Protein AF-A0A1F6YIC6-F1 (afdb_monom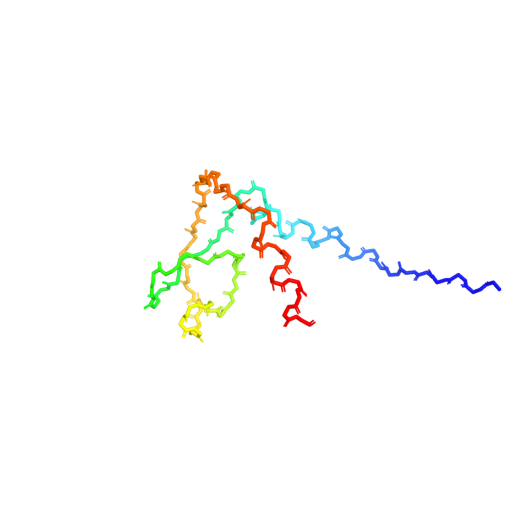er)

InterPro domains:
  IPR012340 Nucleic acid-binding, OB-fold [SSF50249] (13-53)
  IPR022002 ChsH2, rubredoxin-like zinc ribbon domain [PF12172] (29-47)

Solvent-accessible surface area (backbone atoms only — not comparable to full-atom values): 5106 Å² total; per-residue (Å²): 137,83,81,78,80,80,72,74,94,69,53,66,67,52,52,62,75,48,40,56,42,69,76,54,44,35,22,24,31,32,80,89,73,69,46,80,36,76,71,70,61,64,57,39,90,85,80,66,43,75,24,83,85,40,47,84,34,72,58,80,83,72,92,75,84,76,64,77,72,60,59,55,55,64,58,70,78,106

pLDDT: mean 75.42, std 17.17, range [41.22, 93.75]

Organism: NCBI:txid1801798

Foldseek 3Di:
DDPPPDDDPPVPVVCVVCVCCPPQVKPFQAPPPRDTDPPHDQADPPPRHGRVVTDIDGDPDDDDPDDPVVVVVVVVVD

Mean predicted aligned error: 12.28 Å

Structure (mmCIF, N/CA/C/O backbone):
data_AF-A0A1F6YIC6-F1
#
_entry.id   AF-A0A1F6YIC6-F1
#
loop_
_atom_site.group_PDB
_atom_site.id
_atom_site.type_symbol
_atom_site.label_atom_id
_atom_site.label_alt_id
_atom_site.label_comp_id
_atom_site.label_asym_id
_atom_site.label_entity_id
_atom_site.label_seq_id
_atom_site.pdbx_PDB_ins_code
_atom_site.Cartn_x
_atom_site.Cartn_y
_atom_site.Cartn_z
_atom_site.occupancy
_atom_site.B_iso_or_equiv
_atom_site.auth_seq_id
_atom_site.auth_comp_id
_atom_site.auth_asym_id
_atom_site.auth_atom_id
_atom_site.pdbx_PDB_model_num
ATOM 1 N N . MET A 1 1 ? 28.522 -33.119 -2.712 1.00 41.22 1 MET A N 1
ATOM 2 C CA . MET A 1 1 ? 28.367 -31.695 -3.079 1.00 41.22 1 MET A CA 1
ATOM 3 C C . MET A 1 1 ? 27.039 -31.539 -3.815 1.00 41.22 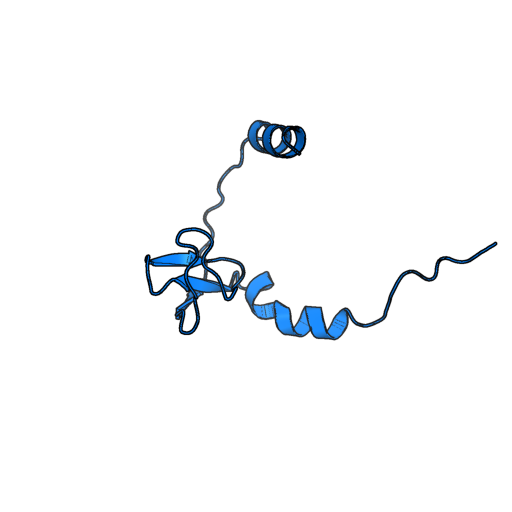1 MET A C 1
ATOM 5 O O . MET A 1 1 ? 26.993 -31.615 -5.033 1.00 41.22 1 MET A O 1
ATOM 9 N N . LEU A 1 2 ? 25.936 -31.462 -3.061 1.00 43.22 2 LEU A N 1
ATOM 10 C CA . LEU A 1 2 ? 24.581 -31.307 -3.598 1.00 43.22 2 LEU A CA 1
ATOM 11 C C . LEU A 1 2 ? 24.290 -29.812 -3.708 1.00 43.22 2 LEU A C 1
ATOM 13 O O . LEU A 1 2 ? 24.007 -29.146 -2.712 1.00 43.22 2 LEU A O 1
ATOM 17 N N . ILE A 1 3 ? 24.423 -29.289 -4.922 1.00 52.41 3 ILE A N 1
ATOM 18 C CA . ILE A 1 3 ? 24.052 -27.917 -5.260 1.00 52.41 3 ILE A CA 1
ATOM 19 C C . ILE A 1 3 ? 22.548 -27.786 -5.005 1.00 52.41 3 ILE A C 1
ATOM 21 O O . ILE A 1 3 ? 21.732 -28.334 -5.745 1.00 52.41 3 ILE A O 1
ATOM 25 N N . HIS A 1 4 ? 22.174 -27.092 -3.932 1.00 57.09 4 HIS A N 1
ATOM 26 C CA . HIS A 1 4 ? 20.816 -26.599 -3.755 1.00 57.09 4 HIS A CA 1
ATOM 27 C C . HIS A 1 4 ? 20.598 -25.518 -4.817 1.00 57.09 4 HIS A C 1
ATOM 29 O O . HIS A 1 4 ? 20.850 -24.340 -4.573 1.00 57.09 4 HIS A O 1
ATOM 35 N N . LEU A 1 5 ? 20.177 -25.914 -6.021 1.00 61.09 5 LEU A N 1
ATOM 36 C CA . LEU A 1 5 ? 19.689 -24.986 -7.038 1.00 61.09 5 LEU A CA 1
ATOM 37 C C . LEU A 1 5 ? 18.340 -24.435 -6.563 1.00 61.09 5 LEU A C 1
ATOM 39 O O . LEU A 1 5 ? 17.262 -24.903 -6.929 1.00 61.09 5 LEU A O 1
ATOM 43 N N . GLY A 1 6 ? 18.423 -23.450 -5.672 1.00 56.66 6 GLY A N 1
ATOM 44 C CA . GLY A 1 6 ? 17.304 -22.662 -5.199 1.00 56.66 6 GLY A CA 1
ATOM 45 C C . GLY A 1 6 ? 16.677 -21.874 -6.346 1.00 56.66 6 GLY A C 1
ATOM 46 O O . GLY A 1 6 ? 17.112 -20.781 -6.672 1.00 56.66 6 GLY A O 1
ATOM 47 N N . ARG A 1 7 ? 15.596 -22.440 -6.884 1.00 61.00 7 ARG A N 1
ATOM 48 C CA . ARG A 1 7 ? 14.322 -21.756 -7.150 1.00 61.00 7 ARG A CA 1
ATOM 49 C C . ARG A 1 7 ? 14.307 -20.658 -8.237 1.00 61.00 7 ARG A C 1
ATOM 51 O O . ARG A 1 7 ? 14.372 -19.471 -7.966 1.00 61.00 7 ARG A O 1
ATOM 58 N N . ASN A 1 8 ? 13.988 -21.128 -9.445 1.00 59.06 8 ASN A N 1
ATOM 59 C CA . ASN A 1 8 ? 12.942 -20.651 -10.366 1.00 59.06 8 ASN A CA 1
ATOM 60 C C . ASN A 1 8 ? 12.916 -19.178 -10.828 1.00 59.06 8 ASN A C 1
ATOM 62 O O . ASN A 1 8 ? 12.439 -18.273 -10.150 1.00 59.06 8 ASN A O 1
ATOM 66 N N . ASN A 1 9 ? 13.208 -19.049 -12.122 1.00 58.66 9 ASN A N 1
ATOM 67 C CA . ASN A 1 9 ? 13.095 -17.937 -13.074 1.00 58.66 9 ASN A CA 1
ATOM 68 C C . ASN A 1 9 ? 11.696 -17.259 -13.215 1.00 58.66 9 ASN A C 1
ATOM 70 O O . ASN A 1 9 ? 11.403 -16.641 -14.234 1.00 58.66 9 ASN A O 1
ATOM 74 N N . MET A 1 10 ? 10.797 -17.374 -12.230 1.00 62.81 10 MET A N 1
ATOM 75 C CA . MET A 1 10 ? 9.409 -16.861 -12.264 1.00 62.81 10 MET A CA 1
ATOM 76 C C . MET A 1 10 ? 9.233 -15.507 -11.558 1.00 62.81 10 MET A C 1
ATOM 78 O O . MET A 1 10 ? 8.120 -15.092 -11.229 1.00 62.81 10 MET A O 1
ATOM 82 N N . GLU A 1 11 ? 10.324 -14.786 -11.319 1.00 77.50 11 GLU A N 1
ATOM 83 C CA . GLU A 1 11 ? 10.261 -13.488 -10.653 1.00 77.50 11 GLU A CA 1
ATOM 84 C C . GLU A 1 11 ? 9.959 -12.330 -11.611 1.00 77.50 11 GLU A C 1
ATOM 86 O O . GLU A 1 11 ? 9.255 -11.396 -11.228 1.00 77.50 11 GLU A O 1
ATOM 91 N N . ILE A 1 12 ? 10.441 -12.367 -12.857 1.00 82.06 12 ILE A N 1
ATOM 92 C CA . ILE A 1 12 ? 10.296 -11.250 -13.812 1.00 82.06 12 ILE A CA 1
ATOM 93 C C . ILE A 1 12 ? 8.814 -10.893 -14.062 1.00 82.06 12 ILE A C 1
ATOM 95 O O . ILE A 1 12 ? 8.461 -9.716 -13.924 1.00 82.06 12 ILE A O 1
ATOM 99 N N . PRO A 1 13 ? 7.899 -11.855 -14.320 1.00 87.19 13 PRO A N 1
ATOM 100 C CA . PRO A 1 13 ? 6.480 -11.542 -14.501 1.00 87.19 13 PRO A CA 1
ATOM 101 C C . PRO A 1 13 ? 5.824 -10.983 -13.232 1.00 87.19 13 PRO A C 1
ATOM 103 O O . PRO A 1 13 ? 4.962 -10.107 -13.310 1.00 87.19 13 PRO A O 1
ATOM 106 N N . ARG A 1 14 ? 6.246 -11.450 -12.047 1.00 85.19 14 ARG A N 1
ATOM 107 C CA . ARG A 1 14 ? 5.770 -10.922 -10.760 1.00 85.19 14 ARG A CA 1
ATOM 108 C C . ARG A 1 14 ? 6.161 -9.455 -10.614 1.00 85.19 14 ARG A C 1
ATOM 110 O O . ARG A 1 14 ? 5.320 -8.630 -10.270 1.00 85.19 14 ARG A O 1
ATOM 117 N N . HIS A 1 15 ? 7.415 -9.116 -10.910 1.00 86.25 15 HIS A N 1
ATOM 118 C CA . HIS A 1 15 ? 7.896 -7.741 -10.810 1.00 86.25 15 HIS A CA 1
ATOM 119 C C . HIS A 1 15 ? 7.101 -6.781 -11.700 1.00 86.25 15 HIS A C 1
ATOM 121 O O . HIS A 1 15 ? 6.752 -5.691 -11.241 1.00 86.25 15 HIS A O 1
ATOM 127 N N . TRP A 1 16 ? 6.774 -7.214 -12.922 1.00 87.56 16 TRP A N 1
ATOM 128 C CA . TRP A 1 16 ? 5.945 -6.464 -13.865 1.00 87.56 16 TRP A CA 1
ATOM 129 C C . TRP A 1 16 ? 4.523 -6.230 -13.352 1.00 87.56 16 TRP A C 1
ATOM 131 O O . TRP A 1 16 ? 4.087 -5.081 -13.295 1.00 87.56 16 TRP A O 1
ATOM 141 N N . ARG A 1 17 ? 3.820 -7.285 -12.917 1.00 88.56 17 ARG A N 1
ATOM 142 C CA . ARG A 1 17 ? 2.444 -7.160 -12.394 1.00 88.56 17 ARG A CA 1
ATOM 143 C C . ARG A 1 17 ? 2.371 -6.245 -11.171 1.00 88.56 17 ARG A C 1
ATOM 145 O O . ARG A 1 17 ? 1.468 -5.428 -11.062 1.00 88.56 17 ARG A O 1
ATOM 152 N N . LEU A 1 18 ? 3.358 -6.332 -10.279 1.00 87.94 18 LEU A N 1
ATOM 153 C CA . LEU A 1 18 ? 3.389 -5.583 -9.019 1.00 87.94 18 LEU A CA 1
ATOM 154 C C . LEU A 1 18 ? 4.067 -4.207 -9.131 1.00 87.94 18 LEU A C 1
ATOM 156 O O . LEU A 1 18 ? 4.369 -3.589 -8.109 1.00 87.94 18 LEU A O 1
ATOM 160 N N . ARG A 1 19 ? 4.381 -3.733 -10.343 1.00 87.56 19 ARG A N 1
ATOM 161 C CA . ARG A 1 19 ? 5.107 -2.470 -10.546 1.00 87.56 19 ARG A CA 1
ATOM 162 C C . ARG A 1 19 ? 4.305 -1.263 -10.055 1.00 87.56 19 ARG A C 1
ATOM 164 O O . ARG A 1 19 ? 4.871 -0.410 -9.379 1.00 87.56 19 ARG A O 1
ATOM 171 N N . LYS A 1 20 ? 3.004 -1.217 -10.367 1.00 83.06 20 LYS A N 1
ATOM 172 C CA . LYS A 1 20 ? 2.123 -0.094 -10.008 1.00 83.06 20 LYS A CA 1
ATOM 173 C C . LYS A 1 20 ? 2.034 0.101 -8.492 1.00 83.06 20 LYS A C 1
ATOM 175 O O . LYS A 1 20 ? 2.470 1.130 -7.991 1.00 83.06 20 LYS A O 1
ATOM 180 N N . GLN A 1 21 ? 1.614 -0.929 -7.757 1.00 84.62 21 GLN A N 1
ATOM 181 C CA . GLN A 1 21 ? 1.508 -0.869 -6.294 1.00 84.62 21 GLN A CA 1
ATOM 182 C C . GLN A 1 21 ? 2.836 -0.538 -5.588 1.00 84.62 21 GLN A C 1
ATOM 184 O O . GLN A 1 21 ? 2.835 0.184 -4.603 1.00 84.62 21 GLN A O 1
ATOM 189 N N . ARG A 1 22 ? 3.989 -1.015 -6.084 1.00 85.75 22 ARG A N 1
ATOM 190 C CA . ARG A 1 22 ? 5.278 -0.794 -5.402 1.00 85.75 22 ARG A CA 1
ATOM 191 C C . ARG A 1 22 ? 5.874 0.584 -5.653 1.00 85.75 22 ARG A C 1
ATOM 193 O O . ARG A 1 22 ? 6.455 1.150 -4.739 1.00 85.75 22 ARG A O 1
ATOM 200 N N . TYR A 1 23 ? 5.781 1.096 -6.880 1.00 86.31 23 TYR A N 1
ATOM 201 C CA . TYR A 1 23 ? 6.435 2.360 -7.243 1.00 86.31 23 TYR A CA 1
ATOM 202 C C . TYR A 1 23 ? 5.531 3.575 -7.102 1.00 86.31 23 TYR A C 1
ATOM 204 O O . TYR A 1 23 ? 6.032 4.669 -6.881 1.00 86.31 23 TYR A O 1
ATOM 212 N N . PHE A 1 24 ? 4.219 3.387 -7.205 1.00 85.31 24 PHE A N 1
ATOM 213 C CA . PHE A 1 24 ? 3.252 4.472 -7.065 1.00 85.31 24 PHE A CA 1
ATOM 214 C C . PHE A 1 24 ? 2.523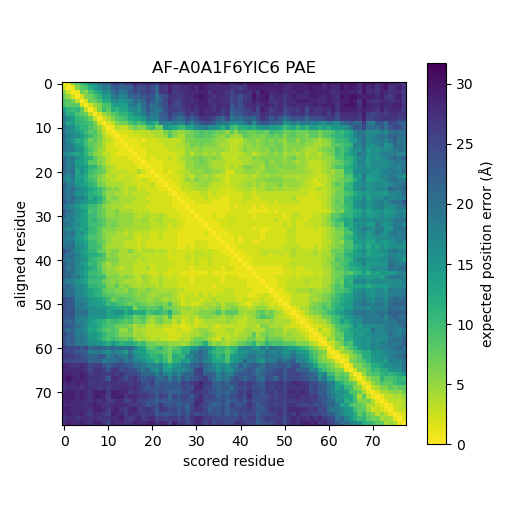 4.435 -5.718 1.00 85.31 24 PHE A C 1
ATOM 216 O O . PHE A 1 24 ? 1.637 5.253 -5.510 1.00 85.31 24 PHE A O 1
ATOM 223 N N . LEU A 1 25 ? 2.873 3.490 -4.827 1.00 86.25 25 LEU A N 1
ATOM 224 C CA . LEU A 1 25 ? 2.119 3.184 -3.603 1.00 86.25 25 LEU A CA 1
ATOM 225 C C . LEU A 1 25 ? 0.607 3.174 -3.892 1.00 86.25 25 LEU A C 1
ATOM 227 O O . LEU A 1 25 ? -0.178 3.845 -3.233 1.00 86.25 25 LEU A O 1
ATOM 231 N N . GLN A 1 26 ? 0.210 2.469 -4.950 1.00 88.69 26 GLN A N 1
ATOM 232 C CA . GLN A 1 26 ? -1.194 2.349 -5.326 1.00 88.69 26 GLN A CA 1
ATOM 233 C C . GLN A 1 26 ? -1.843 1.251 -4.476 1.00 88.69 26 GLN A C 1
ATOM 235 O O . GLN A 1 26 ? -1.364 0.113 -4.474 1.00 88.69 26 GLN A O 1
ATOM 240 N N . GLY A 1 27 ? -2.901 1.606 -3.752 1.00 89.81 27 GLY A N 1
ATOM 241 C CA . GLY A 1 27 ? -3.775 0.704 -3.007 1.00 89.81 27 GLY A CA 1
ATOM 242 C C . GLY A 1 27 ? -5.242 0.906 -3.381 1.00 89.81 27 GLY A C 1
ATOM 243 O O . GLY A 1 27 ? -5.535 1.406 -4.464 1.00 89.81 27 GLY A O 1
ATOM 244 N N . GLU A 1 28 ? -6.152 0.538 -2.484 1.00 91.75 28 GLU A N 1
ATOM 245 C CA . GLU A 1 28 ? -7.606 0.624 -2.688 1.00 91.75 28 GLU A CA 1
ATOM 246 C C . GLU A 1 28 ? -8.300 1.172 -1.434 1.00 91.75 28 GLU A C 1
ATOM 248 O O . GLU A 1 28 ? -7.806 0.973 -0.326 1.00 91.75 28 GLU A O 1
ATOM 253 N N . ILE A 1 29 ? -9.457 1.824 -1.564 1.00 90.88 29 ILE A N 1
ATOM 254 C CA . ILE A 1 29 ? -10.338 2.098 -0.414 1.00 90.88 29 ILE A CA 1
ATOM 255 C C . ILE A 1 29 ? -11.385 0.988 -0.295 1.00 90.88 29 ILE A C 1
ATOM 257 O O . ILE A 1 29 ? -12.030 0.620 -1.278 1.00 90.88 29 ILE A O 1
ATOM 261 N N . CYS A 1 30 ? -11.569 0.467 0.922 1.00 90.88 30 CYS A N 1
ATOM 262 C CA . CYS A 1 30 ? -12.622 -0.500 1.225 1.00 90.88 30 CYS A CA 1
ATOM 263 C C . CYS A 1 30 ? -14.017 0.121 1.025 1.00 90.88 30 CYS A C 1
ATOM 265 O O . CYS A 1 30 ? -14.303 1.105 1.705 1.00 90.88 30 CYS A O 1
ATOM 267 N N . PRO A 1 31 ? -14.913 -0.476 0.218 1.00 92.94 31 PRO A N 1
ATOM 268 C CA . PRO A 1 31 ? -16.259 0.066 0.012 1.00 92.94 31 PRO A CA 1
ATOM 269 C C . PRO A 1 31 ? -17.158 -0.024 1.258 1.00 92.94 31 PRO A C 1
ATOM 271 O O . PRO A 1 31 ? -18.125 0.721 1.363 1.00 92.94 31 PRO A O 1
ATOM 274 N N . ASP A 1 32 ? -16.846 -0.913 2.209 1.00 92.88 32 ASP A N 1
ATOM 275 C CA . ASP A 1 32 ? -17.690 -1.142 3.393 1.00 92.88 32 ASP A CA 1
ATOM 276 C C . ASP A 1 32 ? -17.338 -0.256 4.594 1.00 92.88 32 ASP A C 1
ATOM 278 O O . ASP A 1 32 ? -18.164 -0.044 5.479 1.00 92.88 32 ASP A O 1
ATOM 282 N N . CYS A 1 33 ? -16.081 0.181 4.710 1.00 92.44 33 CYS A N 1
ATOM 283 C CA . CYS A 1 33 ? -15.606 0.872 5.917 1.00 92.44 33 CYS A CA 1
ATOM 284 C C . CYS A 1 33 ? -14.641 2.028 5.649 1.00 92.44 33 CYS A C 1
ATOM 286 O O . CYS A 1 33 ? -14.002 2.505 6.593 1.00 92.44 33 CYS A O 1
ATOM 288 N N . ASP A 1 34 ? -14.483 2.405 4.378 1.00 91.69 34 ASP A N 1
ATOM 289 C CA . ASP A 1 34 ? -13.633 3.492 3.879 1.00 91.69 34 ASP A CA 1
ATOM 290 C C . ASP A 1 34 ? -12.166 3.423 4.328 1.00 91.69 34 ASP A C 1
ATOM 292 O O . ASP A 1 34 ? -11.415 4.398 4.278 1.00 91.69 34 ASP A O 1
ATOM 296 N N . PHE A 1 35 ? -11.720 2.250 4.782 1.00 89.44 35 PHE A N 1
ATOM 297 C CA . PHE A 1 35 ? -10.353 2.062 5.234 1.00 89.44 35 PHE A CA 1
ATOM 298 C C . PHE A 1 35 ? -9.404 1.974 4.030 1.00 89.44 35 PHE A C 1
ATOM 300 O O . PHE A 1 35 ? -9.658 1.159 3.139 1.00 89.44 35 PHE A O 1
ATOM 307 N N . PRO A 1 36 ? -8.299 2.742 4.010 1.00 88.75 36 PRO A N 1
ATOM 308 C CA . PRO A 1 36 ? -7.294 2.640 2.962 1.00 88.75 36 PRO A CA 1
ATOM 309 C C . PRO A 1 36 ? -6.502 1.332 3.092 1.00 88.75 36 PRO A C 1
ATOM 311 O O . PRO A 1 36 ? -5.879 1.051 4.117 1.00 88.75 36 PRO A O 1
ATOM 314 N N . ILE A 1 37 ? -6.504 0.534 2.029 1.00 89.06 37 ILE A N 1
ATOM 315 C CA . ILE A 1 37 ? -5.897 -0.792 1.938 1.00 89.06 37 ILE A CA 1
ATOM 316 C C . ILE A 1 37 ? -4.635 -0.742 1.075 1.00 89.06 37 ILE A C 1
ATOM 318 O O . ILE A 1 37 ? -4.682 -0.451 -0.120 1.00 89.06 37 ILE A O 1
ATOM 322 N N . PHE A 1 38 ? -3.505 -1.122 1.671 1.00 89.81 38 PHE A N 1
ATOM 323 C CA . PHE A 1 38 ? -2.250 -1.333 0.958 1.00 89.81 38 PHE A CA 1
ATOM 324 C C . PHE A 1 38 ? -1.507 -2.556 1.509 1.00 89.81 38 PHE A C 1
ATOM 326 O O . PHE A 1 38 ? -1.382 -2.681 2.732 1.00 89.81 38 PHE A O 1
ATOM 333 N N . PRO A 1 39 ? -0.978 -3.448 0.646 1.00 88.19 39 PRO A N 1
ATOM 334 C CA . PRO A 1 39 ? -1.232 -3.550 -0.802 1.00 88.19 39 PRO A CA 1
ATOM 335 C C . PRO A 1 39 ? -2.692 -3.960 -1.129 1.00 88.19 39 PRO A C 1
ATOM 337 O O . PRO A 1 39 ? -3.356 -4.506 -0.241 1.00 88.19 39 PRO A O 1
ATOM 340 N N . PRO A 1 40 ? -3.183 -3.728 -2.370 1.00 87.44 40 PRO A N 1
ATOM 341 C CA . PRO A 1 40 ? -4.468 -4.241 -2.860 1.00 87.44 40 PRO A CA 1
ATOM 342 C C . PRO A 1 40 ? -4.638 -5.740 -2.609 1.00 87.44 40 PRO A C 1
ATOM 344 O O . PRO A 1 40 ? -3.690 -6.519 -2.757 1.00 87.44 40 PRO A O 1
ATOM 347 N N . ARG A 1 41 ? -5.837 -6.141 -2.191 1.00 89.44 41 ARG A N 1
ATOM 348 C CA . ARG A 1 41 ? -6.148 -7.497 -1.711 1.00 89.44 41 ARG A CA 1
ATOM 349 C C . ARG A 1 41 ? -7.652 -7.663 -1.574 1.00 89.44 41 ARG A C 1
ATOM 351 O O . ARG A 1 41 ? -8.300 -6.708 -1.170 1.00 89.44 41 ARG A O 1
ATOM 358 N N . ASP A 1 42 ? -8.150 -8.885 -1.751 1.00 91.31 42 ASP A N 1
ATOM 359 C CA . ASP A 1 42 ? -9.591 -9.202 -1.785 1.00 91.31 42 ASP A CA 1
ATOM 360 C C . ASP A 1 42 ? -10.304 -9.134 -0.419 1.00 91.31 42 ASP A C 1
ATOM 362 O O . ASP A 1 42 ? -11.527 -9.173 -0.351 1.00 91.31 42 ASP A O 1
ATOM 366 N N . ILE A 1 43 ? -9.563 -9.080 0.696 1.00 92.62 43 ILE A N 1
ATOM 367 C CA . ILE A 1 43 ? -10.136 -9.085 2.055 1.00 92.62 43 ILE A CA 1
ATOM 368 C C . ILE A 1 43 ? -9.604 -7.904 2.858 1.00 92.62 43 ILE A C 1
ATOM 370 O O . ILE A 1 43 ? -8.400 -7.808 3.128 1.00 92.62 43 ILE A O 1
ATOM 374 N N . CYS A 1 44 ? -10.504 -7.046 3.333 1.00 92.50 44 CYS A N 1
ATOM 375 C CA . CYS A 1 44 ? -10.155 -5.865 4.113 1.00 92.50 44 CYS A C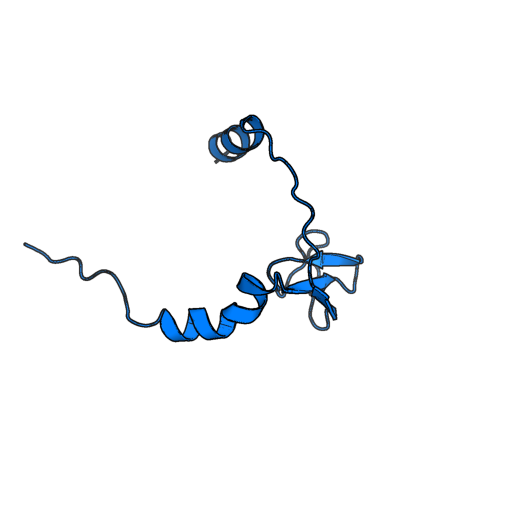A 1
ATOM 376 C C . CYS A 1 44 ? -9.509 -6.237 5.468 1.00 92.50 44 CYS A C 1
ATOM 3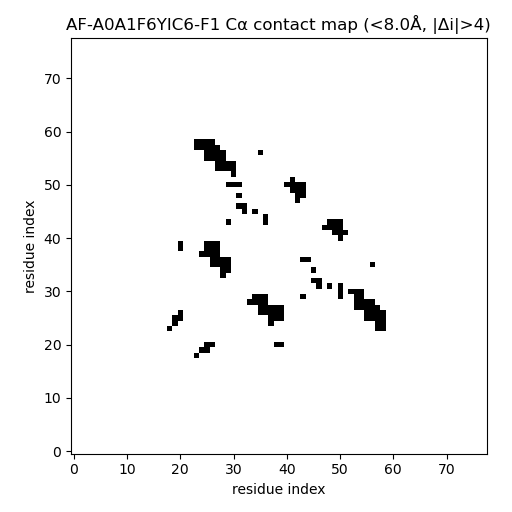78 O O . CYS A 1 44 ? -10.043 -7.078 6.194 1.00 92.50 44 CYS A O 1
ATOM 380 N N . PRO A 1 45 ? -8.384 -5.606 5.874 1.00 91.38 45 PRO A N 1
ATOM 381 C CA . PRO A 1 45 ? -7.733 -5.888 7.165 1.00 91.38 45 PRO A CA 1
ATOM 382 C C . PRO A 1 45 ? -8.557 -5.463 8.363 1.00 91.38 45 PRO A C 1
ATOM 384 O O . PRO A 1 45 ? -8.427 -6.053 9.432 1.00 91.38 45 PRO A O 1
ATOM 387 N N . ARG A 1 46 ? -9.358 -4.414 8.187 1.00 92.94 46 ARG A N 1
ATOM 388 C CA . ARG A 1 46 ? -10.125 -3.809 9.264 1.00 92.94 46 ARG A CA 1
ATOM 389 C C . ARG A 1 46 ? -11.416 -4.585 9.497 1.00 92.94 46 ARG A C 1
ATOM 391 O O . ARG A 1 46 ? -11.628 -5.105 10.585 1.00 92.94 46 ARG A O 1
ATOM 398 N N . CYS A 1 47 ? -12.274 -4.661 8.482 1.00 93.25 47 CYS A N 1
ATOM 399 C CA . CYS A 1 47 ? -13.622 -5.212 8.629 1.00 93.25 47 CYS A CA 1
ATOM 400 C C . CYS A 1 47 ? -13.750 -6.678 8.192 1.00 93.25 47 CYS A C 1
ATOM 402 O O . CYS A 1 47 ? -14.805 -7.260 8.415 1.00 93.25 47 CYS A O 1
ATOM 404 N N . LYS A 1 48 ? -12.713 -7.278 7.584 1.00 93.75 48 LYS A N 1
ATOM 405 C CA . LYS A 1 48 ? -12.696 -8.671 7.087 1.00 93.75 48 LYS A CA 1
ATOM 406 C C . LYS A 1 48 ? -13.725 -8.993 5.991 1.00 93.75 48 LYS A C 1
ATOM 408 O O . LYS A 1 48 ? -13.903 -10.164 5.668 1.00 93.75 48 LYS A O 1
ATOM 413 N N . HIS A 1 49 ? -14.364 -7.980 5.410 1.00 92.69 49 HIS A N 1
ATOM 414 C CA . HIS A 1 49 ? -15.257 -8.131 4.262 1.00 92.69 49 HIS A CA 1
ATOM 415 C C . HIS A 1 49 ? -14.482 -8.112 2.940 1.00 92.69 49 HIS A C 1
ATOM 417 O O . HIS A 1 49 ? -13.289 -7.779 2.903 1.00 92.69 49 HIS A O 1
ATOM 423 N N . ASN A 1 50 ? -15.173 -8.516 1.876 1.00 91.44 50 ASN A N 1
ATOM 424 C CA . ASN A 1 50 ? -14.640 -8.549 0.523 1.00 91.44 50 ASN A CA 1
ATOM 425 C C . ASN A 1 50 ? -14.440 -7.120 -0.011 1.00 91.44 50 ASN A C 1
ATOM 427 O O . ASN A 1 50 ? -15.280 -6.254 0.195 1.00 91.44 50 ASN A O 1
ATOM 431 N N . THR A 1 51 ? -13.332 -6.877 -0.698 1.00 87.38 51 THR A N 1
ATOM 432 C CA . THR A 1 51 ? -12.984 -5.582 -1.299 1.00 87.38 51 THR A CA 1
ATOM 433 C C . THR A 1 51 ? -13.259 -5.525 -2.799 1.00 87.38 51 THR A C 1
ATOM 435 O O . THR A 1 51 ? -12.923 -4.526 -3.429 1.00 87.38 51 THR A O 1
ATOM 438 N N . VAL A 1 52 ? -13.861 -6.565 -3.393 1.00 85.25 52 VAL A N 1
ATOM 439 C CA . VAL A 1 52 ? -14.269 -6.572 -4.806 1.00 85.25 52 VAL A CA 1
ATOM 440 C C . VAL A 1 52 ? -15.058 -5.300 -5.124 1.00 85.25 52 VAL A C 1
ATOM 442 O O . VAL A 1 52 ? -16.099 -5.036 -4.527 1.00 85.25 52 VAL A O 1
ATOM 445 N N . GLY A 1 53 ? -14.557 -4.522 -6.086 1.00 78.44 53 GLY A N 1
ATOM 446 C CA . GLY A 1 53 ? -15.123 -3.218 -6.445 1.00 78.44 53 GLY A CA 1
ATOM 447 C C . GLY A 1 53 ? -14.563 -2.034 -5.650 1.00 78.44 53 GLY A C 1
ATOM 448 O O . GLY A 1 53 ? -15.127 -0.945 -5.727 1.00 78.44 53 GLY A O 1
ATOM 449 N N . GLY A 1 54 ? -13.473 -2.226 -4.902 1.00 80.06 54 GLY A N 1
ATOM 450 C CA . GLY A 1 54 ? -12.721 -1.150 -4.265 1.00 80.06 54 GLY A CA 1
ATOM 451 C C . GLY A 1 54 ? -12.255 -0.100 -5.275 1.00 80.06 54 GLY A C 1
ATOM 452 O O . GLY A 1 54 ? -12.013 -0.391 -6.447 1.00 80.06 54 GLY A O 1
ATOM 453 N N . ILE A 1 55 ? -12.159 1.145 -4.814 1.00 81.94 55 ILE A N 1
ATOM 454 C CA . ILE A 1 55 ? -11.711 2.268 -5.643 1.00 81.94 55 ILE A CA 1
ATOM 455 C C . ILE A 1 55 ? -10.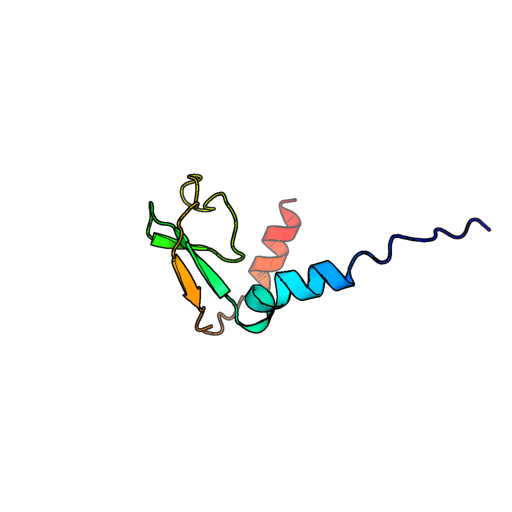192 2.420 -5.542 1.00 81.94 55 ILE A C 1
ATOM 457 O O . ILE A 1 55 ? -9.644 2.397 -4.439 1.00 81.94 55 ILE A O 1
ATOM 461 N N . ASP A 1 56 ? -9.519 2.599 -6.682 1.00 85.88 56 ASP A N 1
ATOM 462 C CA . ASP A 1 56 ? -8.077 2.860 -6.738 1.00 85.88 56 ASP A CA 1
ATOM 463 C C . ASP A 1 56 ? -7.710 4.075 -5.870 1.00 85.88 56 ASP A C 1
ATOM 465 O O . ASP A 1 56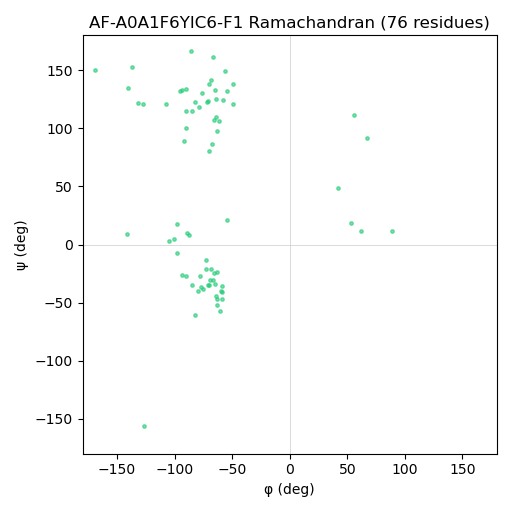 ? -8.305 5.149 -5.983 1.00 85.88 56 ASP A O 1
ATOM 469 N N . TYR A 1 57 ? -6.681 3.923 -5.037 1.00 84.19 57 TYR A N 1
ATOM 470 C CA . TYR A 1 57 ? -6.214 4.962 -4.126 1.00 84.19 57 TYR A CA 1
ATOM 471 C C . TYR A 1 57 ? -4.698 5.140 -4.207 1.00 84.19 57 TYR A C 1
ATOM 473 O O . TYR A 1 57 ? -3.922 4.216 -3.962 1.00 84.19 57 TYR A O 1
ATOM 481 N N . GLN A 1 58 ? -4.257 6.353 -4.540 1.00 84.19 58 GLN A N 1
ATOM 482 C CA . GLN A 1 58 ? -2.843 6.719 -4.567 1.00 84.19 58 GLN A CA 1
ATOM 483 C C . GLN A 1 58 ? 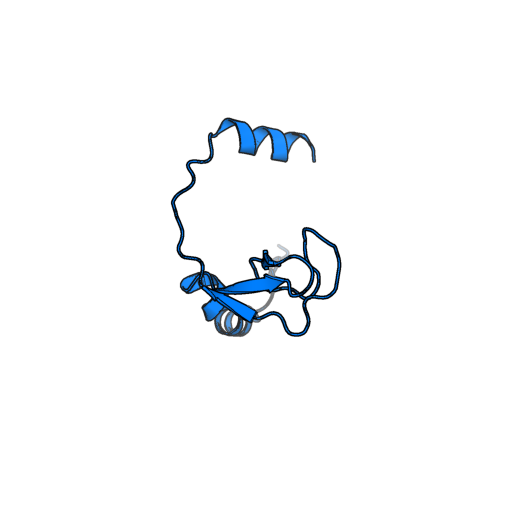-2.438 7.258 -3.193 1.00 84.19 58 GLN A C 1
ATOM 485 O O . GLN A 1 58 ? -2.891 8.328 -2.783 1.00 84.19 58 GLN A O 1
ATOM 490 N N . TYR A 1 59 ? -1.545 6.559 -2.494 1.00 80.56 59 TYR A N 1
ATOM 491 C CA . TYR A 1 59 ? -1.049 7.051 -1.215 1.00 80.56 59 TYR A CA 1
ATOM 492 C C . TYR A 1 59 ? -0.107 8.235 -1.434 1.00 80.56 59 TYR A C 1
ATOM 494 O O . TYR A 1 59 ? 0.922 8.133 -2.102 1.00 80.56 59 TYR A O 1
ATOM 502 N N . GLN A 1 60 ? -0.443 9.360 -0.816 1.00 77.94 60 GLN A N 1
ATOM 503 C CA . GLN A 1 60 ? 0.443 10.507 -0.683 1.00 77.94 60 GLN A CA 1
ATOM 504 C C . GLN A 1 60 ? 1.173 10.331 0.647 1.00 77.94 60 GLN A C 1
ATOM 506 O O . GLN A 1 60 ? 0.656 10.680 1.704 1.00 77.94 60 GLN A O 1
ATOM 511 N N . GLY A 1 61 ? 2.312 9.638 0.614 1.00 69.56 61 GLY A N 1
ATOM 512 C CA . GLY A 1 61 ? 3.043 9.292 1.830 1.00 69.56 61 GLY A CA 1
ATOM 513 C C . GLY A 1 61 ? 3.418 10.538 2.635 1.00 69.56 61 GLY A C 1
ATOM 514 O O . GLY A 1 61 ? 4.100 11.422 2.123 1.00 69.56 61 GLY A O 1
ATOM 515 N N . GLN A 1 62 ? 3.017 10.583 3.904 1.00 61.31 62 GLN A N 1
ATOM 516 C CA . GLN A 1 62 ? 3.709 11.378 4.914 1.00 61.31 62 GLN A CA 1
ATOM 517 C C . GLN A 1 62 ? 4.696 10.449 5.628 1.00 61.31 62 GLN A C 1
ATOM 519 O O . GLN A 1 62 ? 4.308 9.332 5.987 1.00 61.31 62 GLN A O 1
ATOM 524 N N . PRO A 1 63 ? 5.965 10.847 5.817 1.00 50.91 63 PRO A N 1
ATOM 525 C CA . PRO A 1 63 ? 6.899 10.044 6.588 1.00 50.91 63 PRO A CA 1
ATOM 526 C C . PRO A 1 63 ? 6.400 9.964 8.034 1.00 50.91 63 PRO A C 1
ATOM 528 O O . PRO A 1 63 ? 6.414 10.953 8.762 1.00 50.91 63 PRO A O 1
ATOM 531 N N . VAL A 1 64 ? 5.947 8.783 8.444 1.00 58.56 64 VAL A N 1
ATOM 532 C CA . VAL A 1 64 ? 5.748 8.451 9.856 1.00 58.56 64 VAL A CA 1
ATOM 533 C C . VAL A 1 64 ? 7.092 7.979 10.392 1.00 58.56 64 VAL A C 1
ATOM 535 O O . VAL A 1 64 ? 7.630 6.972 9.930 1.00 58.56 64 VAL A O 1
ATOM 538 N N . ALA A 1 65 ? 7.668 8.737 11.327 1.00 43.97 65 ALA A N 1
ATOM 539 C CA . ALA A 1 65 ? 8.807 8.266 12.100 1.00 43.97 65 ALA A CA 1
ATOM 540 C C . ALA A 1 65 ? 8.319 7.091 12.954 1.00 43.97 65 ALA A C 1
ATOM 542 O O . ALA A 1 65 ? 7.552 7.284 13.891 1.00 43.97 65 ALA A O 1
ATOM 543 N N . MET A 1 66 ? 8.711 5.874 12.587 1.00 45.06 66 MET A N 1
ATOM 544 C CA . MET A 1 66 ? 8.556 4.726 13.471 1.00 45.06 66 MET A CA 1
ATOM 545 C C . MET A 1 66 ? 9.685 4.786 14.498 1.00 45.06 66 MET A C 1
ATOM 547 O O . MET A 1 66 ? 10.859 4.757 14.118 1.00 45.06 66 MET A O 1
ATOM 551 N N . GLU A 1 67 ? 9.354 4.901 15.783 1.00 48.47 67 GLU A N 1
ATOM 552 C CA . GLU A 1 67 ? 10.362 4.767 16.831 1.00 48.47 67 GLU A CA 1
ATOM 553 C C . GLU A 1 67 ? 10.861 3.300 16.883 1.00 48.47 67 GLU A C 1
ATOM 555 O O . GLU A 1 67 ? 10.120 2.339 16.662 1.00 48.47 67 GLU A O 1
ATOM 560 N N . GLN A 1 68 ? 12.167 3.107 17.105 1.00 54.19 68 GLN A N 1
ATOM 561 C CA . GLN A 1 68 ? 12.860 1.811 16.944 1.00 54.19 68 GLN A CA 1
ATOM 562 C C . GLN A 1 68 ? 12.373 0.704 17.906 1.00 54.19 68 GLN A C 1
ATOM 564 O O . GLN A 1 68 ? 12.489 -0.487 17.623 1.00 54.19 68 GLN A O 1
ATOM 569 N N . ASN A 1 69 ? 11.798 1.110 19.028 1.00 51.00 69 ASN A N 1
ATOM 570 C CA . ASN A 1 69 ? 11.192 0.318 20.099 1.00 51.00 69 ASN A CA 1
ATOM 571 C C . ASN A 1 69 ? 9.926 -0.462 19.674 1.00 51.00 69 ASN A C 1
ATOM 573 O O . ASN A 1 69 ? 9.657 -1.511 20.254 1.00 51.00 69 ASN A O 1
ATOM 577 N N . GLU A 1 70 ? 9.192 -0.046 18.635 1.00 54.19 70 GLU A N 1
ATOM 578 C CA . GLU A 1 70 ? 7.980 -0.762 18.182 1.00 54.19 70 GLU A CA 1
ATOM 579 C C . GLU A 1 70 ? 8.301 -2.020 17.352 1.00 54.19 70 GLU A C 1
ATOM 581 O O . GLU A 1 70 ? 7.547 -2.998 17.332 1.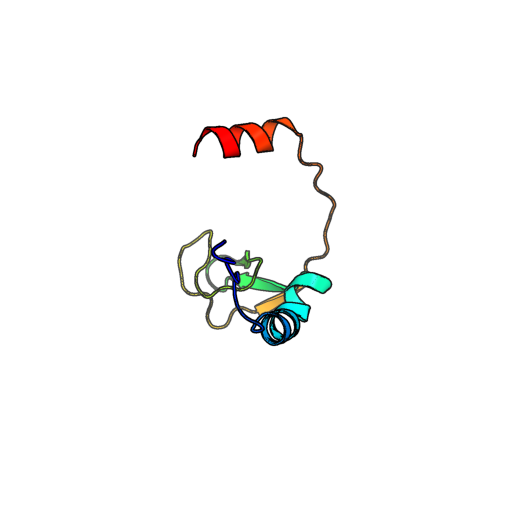00 54.19 70 GLU A O 1
ATOM 586 N N . THR A 1 71 ? 9.456 -2.026 16.678 1.00 55.53 71 THR A N 1
ATOM 587 C CA . THR A 1 71 ? 9.853 -3.122 15.778 1.00 55.53 71 THR A CA 1
ATOM 588 C C . THR A 1 71 ? 10.299 -4.356 16.567 1.00 55.53 71 THR A C 1
ATOM 590 O O . THR A 1 71 ? 9.967 -5.484 16.200 1.00 55.53 71 THR A O 1
ATOM 593 N N . GLU A 1 72 ? 11.004 -4.164 17.686 1.00 48.56 72 GLU A N 1
ATOM 594 C CA . GLU A 1 72 ? 11.445 -5.272 18.542 1.00 48.56 72 GLU A CA 1
ATOM 595 C C . GLU A 1 72 ? 10.283 -5.948 19.281 1.00 48.56 72 GLU A C 1
ATOM 597 O O . GLU A 1 72 ? 10.293 -7.170 19.448 1.00 48.56 72 GLU A O 1
ATOM 602 N N . GLU A 1 73 ? 9.257 -5.197 19.690 1.00 50.34 73 GLU A N 1
ATOM 603 C CA . GLU A 1 73 ? 8.112 -5.760 20.411 1.00 50.34 73 GLU A CA 1
ATOM 604 C C . GLU A 1 73 ? 7.225 -6.630 19.501 1.00 50.34 73 GLU A C 1
ATOM 606 O O . GLU A 1 73 ? 6.742 -7.685 19.919 1.00 50.34 73 GLU A O 1
ATOM 611 N N . LEU A 1 74 ? 7.089 -6.256 18.223 1.00 53.19 74 LEU A N 1
ATOM 612 C CA . LEU A 1 74 ? 6.417 -7.068 17.200 1.00 53.19 74 LEU A CA 1
ATOM 613 C C . LEU A 1 74 ? 7.202 -8.337 16.826 1.00 53.19 74 LEU A C 1
ATOM 615 O O . LEU A 1 74 ? 6.590 -9.353 16.498 1.00 53.19 74 LEU A O 1
ATOM 619 N N . ILE A 1 75 ? 8.537 -8.307 16.898 1.00 52.97 75 ILE A N 1
ATOM 620 C CA . ILE A 1 75 ? 9.397 -9.476 16.646 1.00 52.97 75 ILE A CA 1
ATOM 621 C C . ILE A 1 75 ? 9.407 -10.435 17.849 1.00 52.97 75 ILE A C 1
ATOM 623 O O . ILE A 1 75 ? 9.406 -11.646 17.652 1.00 52.97 75 ILE A O 1
ATOM 627 N N . ARG A 1 76 ? 9.365 -9.928 19.090 1.00 53.34 76 ARG A N 1
ATOM 628 C CA . ARG A 1 76 ? 9.373 -10.753 20.317 1.00 53.34 76 ARG A CA 1
ATOM 629 C C . ARG A 1 76 ? 8.069 -11.503 20.600 1.00 53.34 76 ARG A C 1
ATOM 631 O O . ARG A 1 76 ? 8.086 -12.459 21.366 1.00 53.34 76 ARG A O 1
ATOM 638 N N . ARG A 1 77 ? 6.940 -11.066 20.037 1.00 50.00 77 ARG A N 1
ATOM 639 C CA . ARG A 1 77 ? 5.619 -11.699 20.231 1.00 50.00 77 ARG A CA 1
ATOM 640 C C . ARG A 1 77 ? 5.328 -12.843 19.241 1.00 50.00 77 ARG A C 1
ATOM 642 O O . ARG A 1 77 ? 4.190 -13.311 19.202 1.00 50.00 77 ARG A O 1
ATOM 649 N N . ARG A 1 78 ? 6.310 -13.267 18.438 1.00 45.16 78 ARG A N 1
ATOM 650 C CA . ARG A 1 78 ? 6.186 -14.344 17.445 1.00 45.16 78 ARG A CA 1
ATOM 651 C C . ARG A 1 78 ? 6.938 -15.602 17.857 1.00 45.16 78 ARG A C 1
ATOM 653 O O . ARG A 1 78 ? 8.036 -15.463 18.432 1.00 45.16 78 ARG A O 1
#

Nearest PDB structures (foldseek):
  5m3k-assembly1_E  TM=6.981E-01  e=1.579E-03  Pseudomonas protegens Pf-5
  3b08-assembly3_H  TM=4.908E-01  e=6.706E-01  Mus musculus
  3b0a-assembly2_E  TM=4.830E-01  e=7.683E-01  Mus musculus

Sequence (78 aa):
MLIHLGRNNMEIPRHWRLRKQRYFLQGEICPDCDFPIFPPRDICPRCKHNTVGGIDYQYQGQPVAMEQNETEELIRRR

Radius of gyration: 17.51 Å; Cα contacts (8 Å, |Δi|>4): 77; chains: 1; bounding box: 46×43×35 Å

Secondary structure (DSSP, 8-state):
--------S-HHHHHHHTHHHHHS-EEEE-TTT--EESS--SB-TTT--B-TTPEEEE---------THHHHHHHHT-